Protein AF-A0A2V2SCI5-F1 (afdb_monomer_lite)

Structure (mmCIF, N/CA/C/O backbone):
data_AF-A0A2V2SCI5-F1
#
_entry.id   AF-A0A2V2SCI5-F1
#
loop_
_atom_site.group_PDB
_atom_site.id
_atom_site.type_symbol
_atom_site.label_atom_id
_atom_site.label_alt_id
_atom_site.label_comp_id
_atom_site.label_asym_id
_atom_site.label_entity_id
_atom_site.label_seq_id
_atom_site.pdbx_PDB_ins_code
_atom_site.Cartn_x
_atom_site.Cartn_y
_atom_site.Cartn_z
_atom_site.occupancy
_atom_site.B_iso_or_equiv
_atom_site.auth_seq_id
_atom_site.auth_comp_id
_atom_site.auth_asym_id
_atom_site.auth_atom_id
_atom_site.pdbx_PDB_model_num
ATOM 1 N N . MET A 1 1 ? 5.347 7.770 12.985 1.00 46.72 1 MET A N 1
ATOM 2 C CA . MET A 1 1 ? 5.309 6.405 12.425 1.00 46.72 1 MET A CA 1
ATOM 3 C C . MET A 1 1 ? 4.289 5.603 13.216 1.00 46.72 1 MET A C 1
ATOM 5 O O . MET A 1 1 ? 4.503 5.393 14.404 1.00 46.72 1 MET A O 1
ATOM 9 N N . LYS A 1 2 ? 3.141 5.255 12.630 1.00 59.72 2 LYS A N 1
ATOM 10 C CA . LYS A 1 2 ? 2.180 4.359 13.289 1.00 59.72 2 LYS A CA 1
ATOM 11 C C . LYS A 1 2 ? 2.671 2.935 13.030 1.00 59.72 2 LYS A C 1
ATOM 13 O O . LYS A 1 2 ? 2.913 2.600 11.877 1.00 59.72 2 LYS A O 1
ATOM 18 N N . LEU A 1 3 ? 2.871 2.137 14.076 1.00 74.56 3 LEU A N 1
ATOM 19 C CA . LEU A 1 3 ? 3.228 0.727 13.916 1.00 74.56 3 LEU A CA 1
ATOM 20 C C . LEU A 1 3 ? 2.034 0.014 13.266 1.00 74.56 3 LEU A C 1
ATOM 22 O O . LEU A 1 3 ? 0.941 -0.000 13.832 1.00 74.56 3 LEU A O 1
ATOM 26 N N . ILE A 1 4 ? 2.225 -0.506 12.056 1.00 85.94 4 ILE A N 1
ATOM 27 C CA . ILE A 1 4 ? 1.273 -1.404 11.394 1.00 85.94 4 ILE A CA 1
ATOM 28 C C . ILE A 1 4 ? 1.689 -2.839 11.706 1.00 85.94 4 ILE A C 1
ATOM 30 O O . ILE A 1 4 ? 2.874 -3.100 11.899 1.00 85.94 4 ILE A O 1
ATOM 34 N N . SER A 1 5 ? 0.736 -3.766 11.791 1.00 90.81 5 SER A N 1
ATOM 35 C CA . SER A 1 5 ? 1.085 -5.170 12.009 1.00 90.81 5 SER A CA 1
ATOM 36 C C . SER A 1 5 ? 1.743 -5.762 10.762 1.00 90.81 5 SER A C 1
ATOM 38 O O . SER A 1 5 ? 1.367 -5.427 9.635 1.00 90.81 5 SER A O 1
ATOM 40 N N . ASP A 1 6 ? 2.675 -6.694 10.960 1.00 91.38 6 ASP A N 1
ATOM 41 C CA . ASP A 1 6 ? 3.331 -7.400 9.853 1.00 91.38 6 ASP A CA 1
ATOM 42 C C . ASP A 1 6 ? 2.320 -8.144 8.975 1.00 91.38 6 ASP A C 1
ATOM 44 O O . ASP A 1 6 ? 2.443 -8.144 7.756 1.00 91.38 6 ASP A O 1
ATOM 48 N N . ALA A 1 7 ? 1.261 -8.693 9.577 1.00 93.25 7 ALA A N 1
ATOM 49 C CA . ALA A 1 7 ? 0.172 -9.337 8.847 1.00 93.25 7 ALA A CA 1
ATOM 50 C C . ALA A 1 7 ? -0.553 -8.366 7.898 1.00 93.25 7 ALA A C 1
ATOM 52 O O . ALA A 1 7 ? -0.835 -8.716 6.755 1.00 93.25 7 ALA A O 1
ATOM 53 N N . LEU A 1 8 ? -0.831 -7.134 8.345 1.00 92.56 8 LEU A N 1
ATOM 54 C CA . LEU A 1 8 ? -1.473 -6.117 7.509 1.00 92.56 8 LEU A CA 1
ATOM 55 C C . LEU A 1 8 ? -0.537 -5.644 6.390 1.00 92.56 8 LEU A C 1
ATOM 57 O O . LEU A 1 8 ? -0.976 -5.445 5.255 1.00 92.56 8 LEU A O 1
ATOM 61 N N . ARG A 1 9 ? 0.755 -5.493 6.703 1.00 92.62 9 ARG A N 1
ATOM 62 C CA . ARG A 1 9 ? 1.791 -5.144 5.726 1.00 92.62 9 ARG A CA 1
ATOM 63 C C . ARG A 1 9 ?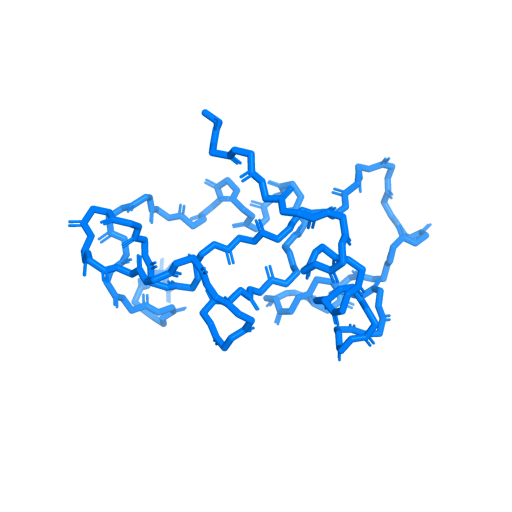 1.893 -6.208 4.635 1.00 92.62 9 ARG A C 1
ATOM 65 O O . ARG A 1 9 ? 1.743 -5.877 3.463 1.00 92.62 9 ARG A O 1
ATOM 72 N N . PHE A 1 10 ? 2.051 -7.465 5.034 1.00 93.81 10 PHE A N 1
ATOM 73 C CA . PHE A 1 10 ? 2.165 -8.604 4.130 1.00 93.81 10 PHE A CA 1
ATOM 74 C C . PHE A 1 10 ? 0.919 -8.770 3.253 1.00 93.81 10 PHE A C 1
ATOM 76 O O . PHE A 1 10 ? 1.038 -8.854 2.035 1.00 93.81 10 PHE A O 1
ATOM 83 N N . ALA A 1 11 ? -0.284 -8.707 3.837 1.00 95.75 11 ALA A N 1
ATOM 84 C CA . ALA A 1 11 ? -1.524 -8.790 3.066 1.00 95.75 11 ALA A CA 1
ATOM 85 C C . ALA A 1 11 ? -1.618 -7.678 2.005 1.00 95.75 11 ALA A C 1
ATOM 87 O O . ALA A 1 11 ? -2.054 -7.921 0.878 1.00 95.75 11 ALA A O 1
ATOM 88 N N . THR A 1 12 ? -1.202 -6.451 2.349 1.00 95.50 12 THR A N 1
ATOM 89 C CA . THR A 1 12 ? -1.184 -5.313 1.411 1.00 95.50 12 THR A CA 1
ATOM 90 C C . THR A 1 12 ? -0.184 -5.553 0.278 1.00 95.50 12 THR A C 1
ATOM 92 O O . THR A 1 12 ? -0.501 -5.304 -0.885 1.00 95.50 12 THR A O 1
ATOM 95 N N . GLU A 1 13 ? 1.002 -6.076 0.599 1.00 95.06 13 GLU A N 1
ATOM 96 C CA . GLU A 1 13 ? 2.036 -6.418 -0.382 1.00 95.06 13 GLU A CA 1
ATOM 97 C C . GLU A 1 13 ? 1.579 -7.504 -1.365 1.00 95.06 13 GLU A C 1
ATOM 99 O O . GLU A 1 13 ? 1.746 -7.344 -2.581 1.00 95.06 13 GLU A O 1
ATOM 104 N N . GLU A 1 14 ? 0.953 -8.567 -0.853 1.00 96.44 14 GLU A N 1
ATOM 105 C CA . GLU A 1 14 ? 0.400 -9.650 -1.668 1.00 96.44 14 GLU A CA 1
ATOM 106 C C . GLU A 1 14 ? -0.720 -9.160 -2.589 1.00 96.44 14 GLU A C 1
ATOM 108 O O . GLU A 1 14 ? -0.674 -9.426 -3.793 1.00 96.44 14 GLU A O 1
ATOM 113 N N . ARG A 1 15 ? -1.684 -8.386 -2.063 1.00 96.69 15 ARG A N 1
ATOM 114 C CA . ARG A 1 15 ? -2.787 -7.812 -2.859 1.00 96.69 15 ARG A CA 1
ATOM 115 C C . ARG A 1 15 ? -2.271 -6.944 -4.005 1.00 96.69 15 ARG A C 1
ATOM 117 O O . ARG A 1 15 ? -2.823 -6.976 -5.101 1.00 96.69 15 ARG A O 1
ATOM 124 N N . ALA A 1 16 ? -1.219 -6.172 -3.757 1.00 95.94 16 ALA A N 1
ATOM 125 C CA . ALA A 1 16 ? -0.624 -5.286 -4.749 1.00 95.94 16 ALA A CA 1
ATOM 126 C C . ALA A 1 16 ? 0.332 -6.005 -5.720 1.00 95.94 16 ALA A C 1
ATOM 128 O O . ALA A 1 16 ? 0.975 -5.351 -6.545 1.00 95.94 16 ALA A O 1
ATOM 129 N N . HIS A 1 17 ? 0.476 -7.334 -5.627 1.00 96.38 17 HIS A N 1
ATOM 130 C CA . HIS A 1 17 ? 1.423 -8.123 -6.420 1.00 96.38 17 HIS A CA 1
ATOM 131 C C . HIS A 1 17 ? 2.850 -7.552 -6.384 1.00 96.38 17 HIS A C 1
ATOM 133 O O . HIS A 1 17 ? 3.546 -7.526 -7.407 1.00 96.38 17 HIS A O 1
ATOM 139 N N . TRP A 1 18 ? 3.276 -7.058 -5.216 1.00 94.88 18 TRP A N 1
ATOM 140 C CA . TRP A 1 18 ? 4.587 -6.430 -5.023 1.00 94.88 18 TRP A CA 1
ATOM 141 C C . TRP A 1 18 ? 4.855 -5.243 -5.969 1.00 94.88 18 TRP A C 1
ATOM 143 O O . TRP A 1 18 ? 5.997 -4.993 -6.367 1.00 94.88 18 TRP A O 1
ATOM 153 N N . ARG A 1 19 ? 3.818 -4.494 -6.361 1.00 95.75 19 ARG A N 1
ATOM 154 C CA . ARG A 1 19 ? 3.912 -3.305 -7.226 1.00 95.75 19 ARG A CA 1
ATOM 155 C C . ARG A 1 19 ? 3.374 -2.078 -6.506 1.00 95.75 19 ARG A C 1
ATOM 157 O O . ARG A 1 19 ? 2.450 -2.177 -5.715 1.00 95.75 19 ARG A O 1
ATOM 164 N N . CYS A 1 20 ? 3.949 -0.911 -6.793 1.00 94.75 20 CYS A N 1
ATOM 165 C CA . CYS A 1 20 ? 3.327 0.339 -6.360 1.00 94.75 20 CYS A CA 1
ATOM 166 C C . CYS A 1 20 ? 1.936 0.447 -6.992 1.00 94.75 20 CYS A C 1
ATOM 168 O O . CYS A 1 20 ? 1.828 0.343 -8.208 1.00 94.75 20 CYS A O 1
ATOM 170 N N . GLU A 1 21 ? 0.890 0.697 -6.221 1.00 94.62 21 GLU A N 1
ATOM 171 C CA . GLU A 1 21 ? -0.469 0.783 -6.768 1.00 94.62 21 GLU A CA 1
ATOM 172 C C . GLU A 1 21 ? -0.741 2.102 -7.493 1.00 94.62 21 GLU A C 1
ATOM 174 O O . GLU A 1 21 ? -1.628 2.177 -8.336 1.00 94.62 21 GLU A O 1
ATOM 179 N N . TYR A 1 22 ? 0.072 3.128 -7.235 1.00 91.38 22 TYR A N 1
ATOM 180 C CA . TYR A 1 22 ? -0.062 4.426 -7.892 1.00 91.38 22 TYR A CA 1
ATOM 181 C C . TYR A 1 22 ? 0.630 4.485 -9.261 1.00 91.38 22 TYR A C 1
ATOM 183 O O . TYR A 1 22 ? 0.118 5.114 -10.185 1.00 91.38 22 TYR A O 1
ATOM 191 N N . CYS A 1 23 ? 1.803 3.855 -9.404 1.00 92.88 23 CYS A N 1
ATOM 192 C CA . CYS A 1 23 ? 2.619 3.929 -10.628 1.00 92.88 23 CYS A CA 1
ATOM 193 C C . CYS A 1 23 ? 3.011 2.568 -11.222 1.00 92.88 23 CYS A C 1
ATOM 195 O O . CYS A 1 23 ? 3.751 2.516 -12.200 1.00 92.88 23 CYS A O 1
ATOM 197 N N . LEU A 1 24 ? 2.539 1.465 -10.635 1.00 94.56 24 LEU A N 1
ATOM 198 C CA . LEU A 1 24 ? 2.712 0.080 -11.100 1.00 94.56 24 LEU A CA 1
ATOM 199 C C . LEU A 1 24 ? 4.154 -0.452 -11.118 1.00 94.56 24 LEU A C 1
ATOM 201 O O . LEU A 1 24 ? 4.398 -1.579 -11.565 1.00 94.56 24 LEU A O 1
ATOM 205 N N . ILE A 1 25 ? 5.115 0.306 -10.577 1.00 93.69 25 ILE A N 1
ATOM 206 C CA . ILE A 1 25 ? 6.523 -0.094 -10.568 1.00 93.69 25 ILE A CA 1
ATOM 207 C C . ILE A 1 25 ? 6.759 -1.317 -9.652 1.00 93.69 25 ILE A C 1
ATOM 209 O O . ILE A 1 25 ? 6.487 -1.250 -8.444 1.00 93.69 25 ILE A O 1
ATOM 213 N N . PRO A 1 26 ? 7.280 -2.444 -10.178 1.00 93.81 26 PRO A N 1
ATOM 214 C CA . PRO A 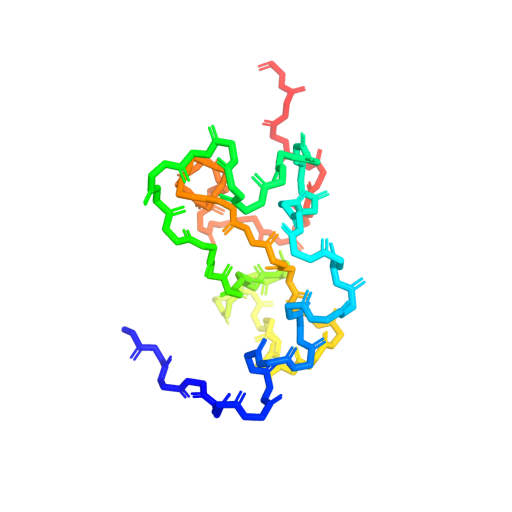1 26 ? 7.471 -3.680 -9.410 1.00 93.81 26 PRO A CA 1
ATOM 215 C C . PRO A 1 26 ? 8.644 -3.616 -8.439 1.00 93.81 26 PRO A C 1
ATOM 217 O O . PRO A 1 26 ? 9.655 -2.993 -8.762 1.00 93.81 26 PRO A O 1
ATOM 220 N N . ALA A 1 27 ? 8.513 -4.263 -7.271 1.00 89.38 27 ALA A N 1
ATOM 221 C CA . ALA A 1 27 ? 9.462 -4.291 -6.145 1.00 89.38 27 ALA A CA 1
ATOM 222 C C . ALA A 1 27 ? 10.930 -4.298 -6.585 1.00 89.38 27 ALA A C 1
ATOM 224 O O . ALA A 1 27 ? 11.684 -3.389 -6.247 1.00 89.38 27 ALA A O 1
ATOM 225 N N . GLY A 1 28 ? 11.290 -5.249 -7.444 1.00 90.56 28 GLY A N 1
ATOM 226 C CA . GLY A 1 28 ? 12.659 -5.430 -7.929 1.00 90.56 28 GLY A CA 1
ATOM 227 C C . GLY A 1 28 ? 13.186 -4.366 -8.899 1.00 90.56 28 GLY A C 1
ATOM 228 O O . GLY A 1 28 ? 14.366 -4.392 -9.219 1.00 90.56 28 GLY A O 1
ATOM 229 N N . ALA A 1 29 ? 12.358 -3.436 -9.381 1.00 89.50 29 ALA A N 1
ATOM 230 C CA . ALA A 1 29 ? 12.778 -2.400 -10.329 1.00 89.50 29 ALA A CA 1
ATOM 231 C C . ALA A 1 29 ? 13.355 -1.138 -9.663 1.00 89.50 29 ALA A C 1
ATOM 233 O O . ALA A 1 29 ? 13.924 -0.301 -10.359 1.00 89.50 29 ALA A O 1
ATOM 234 N N . VAL A 1 30 ? 13.214 -0.969 -8.341 1.00 85.06 30 VAL A N 1
ATOM 235 C CA . VAL A 1 30 ? 13.849 0.140 -7.605 1.00 85.06 30 VAL A CA 1
ATOM 236 C C . VAL A 1 30 ? 14.407 -0.338 -6.273 1.00 85.06 30 VAL A C 1
ATOM 238 O O . VAL A 1 30 ? 13.867 -1.252 -5.661 1.00 85.06 30 VAL A O 1
ATOM 241 N N . MET A 1 31 ? 15.467 0.328 -5.818 1.00 86.88 31 MET A N 1
ATOM 242 C CA . MET A 1 31 ? 16.195 -0.008 -4.590 1.00 86.88 31 MET A CA 1
ATOM 243 C C . MET A 1 31 ? 15.379 0.227 -3.310 1.00 86.88 31 MET A C 1
ATOM 245 O O . MET A 1 31 ? 15.634 -0.405 -2.290 1.00 86.88 31 MET A O 1
ATOM 249 N N . TRP A 1 32 ? 14.402 1.136 -3.351 1.00 85.69 32 TRP A N 1
ATOM 250 C CA . TRP A 1 32 ? 13.627 1.505 -2.171 1.00 85.69 32 TRP A CA 1
ATOM 251 C C . TRP A 1 32 ? 12.485 0.513 -1.900 1.00 85.69 32 TRP A C 1
ATOM 253 O O . TRP A 1 32 ? 11.744 0.154 -2.832 1.00 85.69 32 TRP A O 1
ATOM 263 N N . PRO A 1 33 ? 12.295 0.104 -0.629 1.00 84.62 33 PRO A N 1
ATOM 264 C CA . PRO A 1 33 ? 11.151 -0.696 -0.225 1.00 84.62 33 PRO A CA 1
ATOM 265 C C . PRO A 1 33 ? 9.831 -0.016 -0.573 1.00 84.62 33 PRO A C 1
ATOM 267 O O . PRO A 1 33 ? 9.740 1.208 -0.708 1.00 84.62 33 PRO A O 1
ATOM 270 N N . ARG A 1 34 ? 8.791 -0.834 -0.715 1.00 90.56 34 ARG A N 1
ATOM 271 C CA . ARG A 1 34 ? 7.425 -0.325 -0.729 1.00 90.56 34 ARG A CA 1
ATOM 272 C C . ARG A 1 34 ? 6.915 -0.306 0.692 1.00 90.56 34 ARG A C 1
ATOM 274 O O . ARG A 1 34 ? 7.245 -1.186 1.488 1.00 90.56 34 ARG A O 1
ATOM 281 N N . GLU A 1 35 ? 6.089 0.677 0.983 1.00 90.69 35 GLU A N 1
ATOM 282 C CA . GLU A 1 35 ? 5.443 0.806 2.276 1.00 90.69 35 GLU A CA 1
ATOM 283 C C . GLU A 1 35 ? 3.936 0.932 2.067 1.00 90.69 35 GLU A C 1
ATOM 285 O O . GLU A 1 35 ? 3.508 1.595 1.116 1.00 90.69 35 GLU A O 1
ATOM 290 N N . PRO A 1 36 ? 3.121 0.285 2.915 1.00 92.56 36 PRO A N 1
ATOM 291 C CA . PRO A 1 36 ? 1.700 0.570 2.965 1.00 92.56 36 PRO A CA 1
ATOM 292 C C . PRO A 1 36 ? 1.471 2.039 3.318 1.00 92.56 36 PRO A C 1
ATOM 294 O O . PRO A 1 36 ? 1.942 2.529 4.345 1.00 92.56 36 PRO A O 1
ATOM 297 N N . ASP A 1 37 ? 0.742 2.718 2.450 1.00 91.00 37 ASP A N 1
ATOM 298 C CA . ASP A 1 37 ? 0.350 4.111 2.561 1.00 91.00 37 ASP A CA 1
ATOM 299 C C . ASP A 1 37 ? -1.169 4.208 2.736 1.00 91.00 37 ASP A C 1
ATOM 301 O O . ASP A 1 37 ? -1.941 3.451 2.145 1.00 91.00 37 ASP A O 1
ATOM 305 N N . HIS A 1 38 ? -1.603 5.151 3.565 1.00 91.25 38 HIS A N 1
ATOM 306 C CA . HIS A 1 38 ? -3.012 5.434 3.790 1.00 91.25 38 HIS A CA 1
ATOM 307 C C . HIS A 1 38 ? -3.596 6.152 2.571 1.00 91.25 38 HIS A C 1
ATOM 309 O O . HIS A 1 38 ? -3.297 7.328 2.369 1.00 91.25 38 HIS A O 1
ATOM 315 N N . ILE A 1 39 ? -4.496 5.505 1.824 1.00 90.19 39 ILE A N 1
ATOM 316 C CA . ILE A 1 39 ? -5.220 6.105 0.688 1.00 90.19 39 ILE A CA 1
ATOM 317 C C . ILE A 1 39 ? -5.913 7.395 1.147 1.00 90.19 39 ILE A C 1
ATOM 319 O O . ILE A 1 39 ? -5.638 8.476 0.623 1.00 90.19 39 ILE A O 1
ATOM 323 N N . ILE A 1 40 ? -6.727 7.304 2.199 1.00 88.31 40 ILE A N 1
ATOM 324 C CA . ILE A 1 40 ? -7.249 8.452 2.948 1.00 88.31 40 ILE A CA 1
ATOM 325 C C . ILE A 1 40 ? -6.328 8.682 4.139 1.00 88.31 40 ILE A C 1
ATOM 327 O O . ILE A 1 40 ? -6.208 7.800 4.996 1.00 88.31 40 ILE A O 1
ATOM 331 N N . ALA A 1 41 ? -5.702 9.857 4.230 1.00 86.88 41 ALA A N 1
ATOM 332 C CA . ALA A 1 41 ? -4.774 10.149 5.318 1.00 86.88 41 ALA A CA 1
ATOM 333 C C . ALA A 1 41 ? -5.469 10.115 6.692 1.00 86.88 41 ALA A C 1
ATOM 335 O O . ALA A 1 41 ? -6.646 10.458 6.840 1.00 86.88 41 ALA A O 1
ATOM 336 N N . THR A 1 42 ? -4.725 9.761 7.743 1.00 86.50 42 THR A N 1
ATOM 337 C CA . THR A 1 42 ? -5.285 9.661 9.103 1.00 86.50 42 THR A CA 1
ATOM 338 C C . THR A 1 42 ? -5.845 10.985 9.621 1.00 86.50 42 THR A C 1
ATOM 340 O O . THR A 1 42 ? -6.796 10.975 10.400 1.00 86.50 42 THR A O 1
ATOM 343 N N . GLN A 1 43 ? -5.295 12.124 9.182 1.00 85.06 43 GLN A N 1
ATOM 344 C CA . GLN A 1 43 ? -5.810 13.448 9.550 1.00 85.06 43 GLN A CA 1
ATOM 345 C C . GLN A 1 43 ? -7.196 13.743 8.957 1.00 85.06 43 GLN A C 1
ATOM 347 O O . GLN A 1 43 ? -7.995 14.438 9.578 1.00 85.06 43 GLN A O 1
ATOM 352 N N . HIS A 1 44 ? -7.536 13.105 7.835 1.00 87.69 44 HIS A N 1
ATOM 353 C CA . HIS A 1 44 ? -8.884 13.098 7.260 1.00 87.69 44 HIS A CA 1
ATOM 354 C C . HIS A 1 44 ? -9.731 11.930 7.776 1.00 87.69 44 HIS A C 1
ATOM 356 O O . HIS A 1 44 ? -10.718 11.549 7.156 1.00 87.69 44 HIS A O 1
ATOM 362 N N . ARG A 1 45 ? -9.365 11.363 8.937 1.00 87.62 45 ARG A N 1
ATOM 363 C CA . ARG A 1 45 ? -10.043 10.226 9.583 1.00 87.62 45 ARG A CA 1
ATOM 364 C C . ARG A 1 45 ? -9.961 8.917 8.791 1.00 87.62 45 ARG A C 1
ATOM 366 O O . ARG A 1 45 ? -10.768 8.015 9.016 1.00 87.62 45 ARG A O 1
ATOM 373 N N . GLY A 1 46 ? -8.960 8.781 7.922 1.00 89.12 46 GLY A N 1
ATOM 374 C CA . GLY A 1 46 ? -8.639 7.510 7.286 1.00 89.12 46 GLY A CA 1
ATOM 375 C C . GLY A 1 46 ? -8.289 6.431 8.309 1.00 89.12 46 GLY A C 1
ATOM 376 O O . GLY A 1 46 ? -7.523 6.656 9.254 1.00 89.12 46 GLY A O 1
ATOM 377 N N . LYS A 1 47 ? -8.870 5.245 8.133 1.00 90.94 47 LYS A N 1
ATOM 378 C CA . LYS A 1 47 ? -8.673 4.110 9.036 1.00 90.94 47 LYS A CA 1
ATOM 379 C C . LYS A 1 47 ? -7.347 3.409 8.749 1.00 90.94 47 LYS A C 1
ATOM 381 O O . LYS A 1 47 ? -6.855 3.407 7.626 1.00 90.94 47 LYS A O 1
ATOM 386 N N . THR A 1 48 ? -6.751 2.827 9.785 1.00 90.75 48 THR A N 1
ATOM 387 C CA . THR A 1 48 ? -5.606 1.916 9.648 1.00 90.75 48 THR A CA 1
ATOM 388 C C . THR A 1 48 ? -6.160 0.514 9.413 1.00 90.75 48 THR A C 1
ATOM 390 O O . THR A 1 48 ? -6.274 -0.270 10.351 1.00 90.75 48 THR A O 1
ATOM 393 N N . ASP A 1 49 ? -6.586 0.242 8.184 1.00 92.31 49 ASP A N 1
ATOM 394 C CA . ASP A 1 49 ? -7.122 -1.053 7.777 1.00 92.31 49 ASP A CA 1
ATOM 395 C C . ASP A 1 49 ? -6.675 -1.414 6.358 1.00 92.31 49 ASP A C 1
ATOM 397 O O . ASP A 1 49 ? -6.112 -0.600 5.629 1.00 92.31 49 ASP A O 1
ATOM 401 N N . PHE A 1 50 ? -6.915 -2.669 5.992 1.00 92.81 50 PHE A N 1
ATOM 402 C CA . PHE 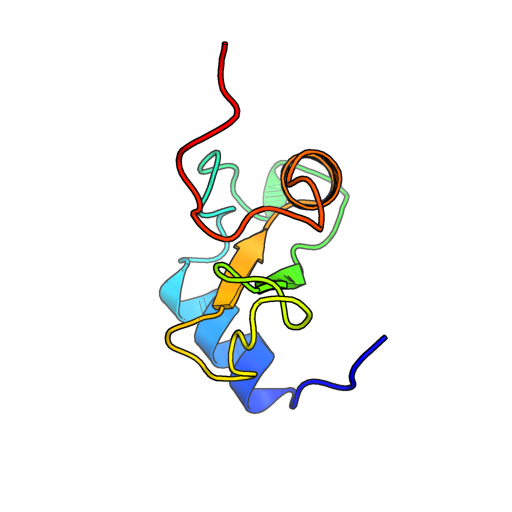A 1 50 ? -6.499 -3.237 4.715 1.00 92.81 50 PHE A CA 1
ATOM 403 C C . PHE A 1 50 ? -7.131 -2.544 3.502 1.00 92.81 50 PHE A C 1
ATOM 405 O O . PHE A 1 50 ? -6.497 -2.446 2.456 1.00 92.81 50 PHE A O 1
ATOM 412 N N . ALA A 1 51 ? -8.363 -2.046 3.636 1.00 93.31 51 ALA A N 1
ATOM 413 C CA . ALA A 1 51 ? -9.084 -1.410 2.537 1.00 93.31 51 ALA A CA 1
ATOM 414 C C . ALA A 1 51 ? -8.581 0.013 2.258 1.00 93.31 51 ALA A C 1
ATOM 416 O O . ALA A 1 51 ? -8.681 0.490 1.131 1.00 93.31 51 ALA A O 1
ATOM 417 N N . ASN A 1 52 ? -8.036 0.685 3.272 1.00 92.75 52 ASN A N 1
ATOM 418 C CA . ASN A 1 52 ? -7.487 2.031 3.156 1.00 92.75 52 ASN A CA 1
ATOM 419 C C . ASN A 1 52 ? -5.963 2.047 2.937 1.00 92.75 52 ASN A C 1
ATOM 421 O O . ASN A 1 52 ? -5.354 3.113 3.008 1.00 92.75 52 ASN A O 1
ATOM 425 N N . PHE A 1 53 ? -5.333 0.891 2.716 1.00 93.38 53 PHE A N 1
ATOM 426 C CA . PHE A 1 53 ? -3.894 0.774 2.487 1.00 93.38 53 PHE A CA 1
ATOM 427 C C . PHE A 1 53 ? -3.589 0.497 1.025 1.00 93.38 53 PHE A C 1
ATOM 429 O O . PHE A 1 53 ? -4.053 -0.502 0.482 1.00 93.38 53 PHE A O 1
ATOM 436 N N . ALA A 1 54 ? -2.755 1.343 0.427 1.00 94.06 54 ALA A N 1
ATOM 437 C CA . ALA A 1 54 ? -2.150 1.114 -0.873 1.00 94.06 54 ALA A CA 1
ATOM 438 C C . ALA A 1 54 ? -0.657 0.814 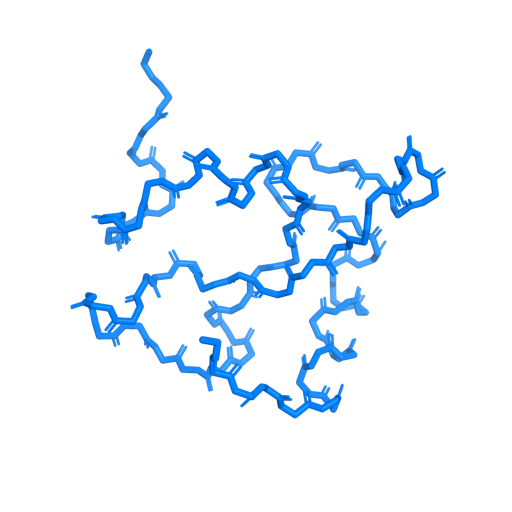-0.717 1.00 94.06 54 ALA A C 1
ATOM 440 O O 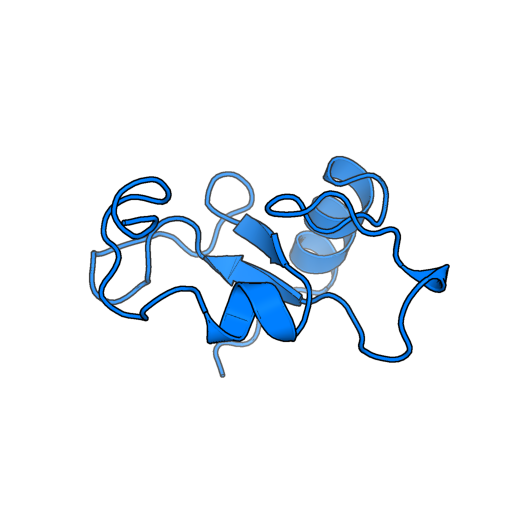. ALA A 1 54 ? 0.039 1.493 0.038 1.00 94.06 54 ALA A O 1
ATOM 441 N N . LEU A 1 55 ? -0.128 -0.171 -1.441 1.00 95.06 55 LEU A N 1
ATOM 442 C CA . LEU A 1 55 ? 1.313 -0.378 -1.491 1.00 95.06 55 LEU A CA 1
ATOM 443 C C . LEU A 1 55 ? 1.951 0.747 -2.314 1.00 95.06 55 LEU A C 1
ATOM 445 O O . LEU A 1 55 ? 1.737 0.839 -3.523 1.00 95.06 55 LEU A O 1
ATOM 449 N N . SER A 1 56 ? 2.757 1.595 -1.680 1.00 93.81 56 SER A N 1
ATOM 450 C CA . SER A 1 56 ? 3.343 2.773 -2.319 1.00 93.81 56 SER A CA 1
ATOM 451 C C . SER A 1 56 ? 4.865 2.686 -2.383 1.00 93.81 56 SER A C 1
ATOM 453 O O . SER A 1 56 ? 5.523 2.209 -1.459 1.00 93.81 56 SER A O 1
ATOM 455 N N . CYS A 1 57 ? 5.456 3.137 -3.492 1.00 92.69 57 CYS A N 1
ATOM 456 C CA . CYS A 1 57 ? 6.904 3.332 -3.568 1.00 92.69 57 CYS A CA 1
ATOM 457 C C . CYS A 1 57 ? 7.307 4.651 -2.898 1.00 92.69 57 CYS A C 1
ATOM 459 O O . CYS A 1 57 ? 6.497 5.568 -2.785 1.00 92.69 57 CYS A O 1
ATOM 461 N N . PHE A 1 58 ? 8.586 4.781 -2.536 1.00 88.94 58 PHE A N 1
ATOM 462 C CA . PHE A 1 58 ? 9.126 5.991 -1.905 1.00 88.94 58 PHE A CA 1
ATOM 463 C C . PHE A 1 58 ? 8.738 7.298 -2.631 1.00 88.94 58 PHE A C 1
ATOM 465 O O . PHE A 1 58 ? 8.342 8.265 -1.984 1.00 88.94 58 PHE A O 1
ATOM 472 N N . HIS A 1 59 ? 8.786 7.327 -3.970 1.00 88.81 59 HIS A N 1
ATOM 473 C CA . HIS A 1 59 ? 8.425 8.520 -4.747 1.00 88.81 59 HIS A CA 1
ATOM 474 C C . HIS A 1 59 ? 6.934 8.852 -4.656 1.00 88.81 59 HIS A C 1
ATOM 476 O O . HIS A 1 59 ? 6.585 9.982 -4.333 1.00 88.81 59 HIS A O 1
ATOM 482 N N . CYS A 1 60 ? 6.051 7.884 -4.918 1.00 90.38 60 CYS A N 1
ATOM 483 C CA . CYS A 1 60 ? 4.608 8.122 -4.882 1.00 90.38 60 CYS A CA 1
ATOM 484 C C . CYS A 1 60 ? 4.122 8.439 -3.468 1.00 90.38 60 CYS A C 1
ATOM 486 O O . CYS A 1 60 ? 3.295 9.327 -3.308 1.00 90.38 60 CYS A O 1
ATOM 488 N N . ASN A 1 61 ? 4.679 7.776 -2.451 1.00 88.75 61 ASN A N 1
ATOM 489 C CA . ASN A 1 61 ? 4.350 8.041 -1.054 1.00 88.75 61 ASN A CA 1
ATOM 490 C C . ASN A 1 61 ? 4.692 9.488 -0.669 1.00 88.75 61 ASN A C 1
ATOM 492 O O . ASN A 1 61 ? 3.916 10.165 -0.011 1.00 88.75 61 ASN A O 1
ATOM 496 N N . ARG A 1 62 ? 5.836 10.002 -1.142 1.00 84.38 62 ARG A N 1
ATOM 497 C CA . ARG A 1 62 ? 6.254 11.385 -0.879 1.00 84.38 62 ARG A CA 1
ATOM 498 C C . ARG A 1 62 ? 5.490 12.427 -1.699 1.00 84.38 62 ARG A C 1
ATOM 500 O O . ARG A 1 62 ? 5.355 13.557 -1.244 1.00 84.38 62 ARG A O 1
ATOM 507 N N . LEU A 1 63 ? 5.051 12.068 -2.905 1.00 84.75 63 LEU A N 1
ATOM 508 C CA . LEU A 1 63 ? 4.239 12.933 -3.765 1.00 84.75 63 LEU A CA 1
ATOM 509 C C . LEU A 1 63 ? 2.778 13.002 -3.318 1.00 84.75 63 LEU A C 1
ATOM 511 O O . LEU A 1 63 ? 2.095 13.966 -3.648 1.00 84.75 63 LEU A O 1
ATOM 515 N N . LYS A 1 64 ? 2.295 12.001 -2.577 1.00 75.94 64 LYS A N 1
ATOM 516 C CA . LYS A 1 64 ? 0.977 12.048 -1.960 1.00 75.94 64 LYS A CA 1
ATOM 517 C C . LYS A 1 64 ? 0.987 13.133 -0.891 1.00 75.94 64 LYS A C 1
ATOM 519 O O . LYS A 1 64 ? 1.580 12.958 0.173 1.00 75.94 64 LYS A O 1
ATOM 524 N N . ASP A 1 65 ? 0.361 14.269 -1.189 1.00 68.25 65 ASP A N 1
ATOM 525 C CA . ASP A 1 65 ? 0.239 15.336 -0.205 1.00 68.25 65 ASP A CA 1
ATOM 526 C C . ASP A 1 65 ? -0.487 14.768 1.031 1.00 68.25 65 ASP A C 1
ATOM 528 O O . ASP A 1 65 ? -1.508 14.072 0.910 1.00 68.25 65 ASP A O 1
ATOM 532 N N . PRO A 1 66 ? 0.080 14.967 2.235 1.00 65.19 66 PRO A N 1
ATOM 533 C CA . PRO A 1 66 ? -0.483 14.411 3.454 1.00 65.19 66 PRO A CA 1
ATOM 534 C C . PRO A 1 66 ? -1.929 14.873 3.676 1.00 65.19 66 PRO A C 1
ATOM 536 O O . PRO A 1 66 ? -2.666 14.176 4.375 1.00 65.19 66 PRO A O 1
ATOM 539 N N . ASN A 1 67 ? -2.342 16.002 3.088 1.00 61.94 67 ASN A N 1
ATOM 540 C CA . ASN A 1 67 ? -3.686 16.575 3.143 1.00 61.94 67 ASN A CA 1
ATOM 541 C C . ASN A 1 67 ? -4.653 16.045 2.062 1.00 61.94 67 ASN A C 1
ATOM 543 O O . ASN A 1 67 ? -5.734 16.612 1.888 1.00 61.94 67 ASN A O 1
ATOM 547 N N . LEU A 1 68 ? -4.309 14.982 1.321 1.00 63.22 68 LEU A N 1
ATOM 548 C CA . LEU A 1 68 ? -5.271 14.357 0.407 1.00 63.22 68 LEU A CA 1
ATOM 549 C C . LEU A 1 68 ? -6.347 13.608 1.205 1.00 63.22 68 LEU A C 1
ATOM 551 O O . LEU A 1 68 ? -6.088 12.584 1.854 1.00 63.22 68 LEU A O 1
ATOM 555 N N . SER A 1 69 ? -7.579 14.108 1.112 1.00 58.28 69 SER A N 1
ATOM 556 C CA . SER A 1 69 ? -8.796 13.379 1.480 1.00 58.28 69 SER A CA 1
ATOM 557 C C . SER A 1 69 ? -9.264 12.413 0.385 1.00 58.28 69 SER A C 1
ATOM 559 O O . SER A 1 69 ? -10.083 11.540 0.668 1.00 58.28 69 SER A O 1
ATOM 561 N N . ASP A 1 70 ? -8.745 12.547 -0.839 1.00 58.28 70 ASP A N 1
ATOM 562 C CA . ASP A 1 70 ? -9.045 11.711 -1.999 1.00 58.28 70 ASP A CA 1
ATOM 563 C C . ASP A 1 70 ? -7.769 11.387 -2.812 1.00 58.28 70 ASP A C 1
ATOM 565 O O . ASP A 1 70 ? -6.881 12.216 -2.924 1.00 58.28 70 ASP A O 1
ATOM 569 N N . PRO A 1 71 ? -7.616 10.181 -3.385 1.00 53.78 71 PRO A N 1
ATOM 570 C CA . PRO A 1 71 ? -6.385 9.780 -4.080 1.00 53.78 71 PRO A CA 1
ATOM 571 C C . PRO A 1 71 ? -6.243 10.333 -5.513 1.00 53.78 71 PRO A C 1
ATOM 573 O O . PRO A 1 71 ? -5.292 9.974 -6.208 1.00 53.78 71 PRO A O 1
ATOM 576 N N . PHE A 1 72 ? -7.184 11.165 -5.981 1.00 57.81 72 PHE A N 1
ATOM 577 C CA . P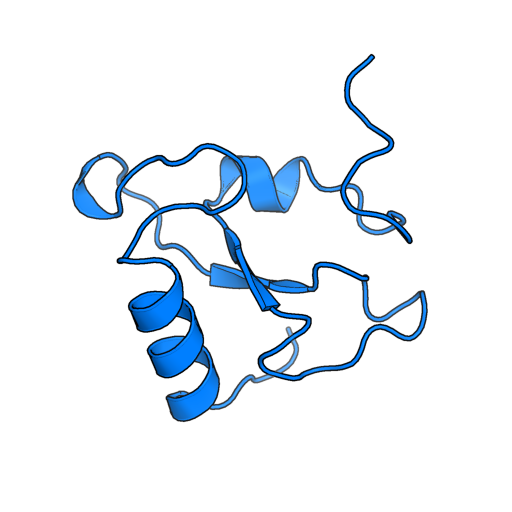HE A 1 72 ? -7.271 11.593 -7.383 1.00 57.81 72 PHE A CA 1
ATOM 578 C C . PHE A 1 72 ? -7.139 13.108 -7.623 1.00 57.81 72 PHE A C 1
ATOM 580 O O . PHE A 1 72 ? -6.895 13.478 -8.770 1.00 57.81 72 PHE A O 1
ATOM 587 N N . HIS A 1 73 ? -7.235 13.976 -6.606 1.00 49.88 73 HIS A N 1
ATOM 588 C CA . HIS A 1 73 ? -6.935 15.406 -6.768 1.00 49.88 73 HIS A CA 1
ATOM 589 C C . HIS A 1 73 ? -5.449 15.665 -6.494 1.00 49.88 73 HIS A C 1
ATOM 591 O O . HIS A 1 73 ? -5.000 15.622 -5.352 1.00 49.88 73 HIS A O 1
ATOM 597 N N . GLY A 1 74 ? -4.673 15.912 -7.550 1.00 44.19 74 GLY A N 1
ATOM 598 C CA . GLY A 1 74 ? -3.250 16.256 -7.432 1.00 44.19 74 GLY A CA 1
ATOM 599 C C . GLY A 1 74 ? -2.386 15.919 -8.649 1.00 44.19 74 GLY A C 1
ATOM 600 O O . GLY A 1 74 ? -1.185 15.703 -8.496 1.00 44.19 74 GLY A O 1
ATOM 601 N N . ARG A 1 75 ? -2.969 15.818 -9.849 1.00 45.75 75 ARG A N 1
ATOM 602 C CA . ARG A 1 75 ? -2.214 15.707 -11.107 1.00 45.75 75 ARG A CA 1
ATOM 603 C C . ARG A 1 75 ? -2.739 16.756 -12.074 1.00 45.75 75 ARG A C 1
ATOM 605 O O . ARG A 1 75 ? -3.548 16.444 -12.946 1.00 45.75 75 ARG A O 1
ATOM 612 N N . ASP A 1 76 ? -2.222 17.960 -11.881 1.00 39.94 76 ASP A N 1
ATOM 613 C CA . ASP A 1 76 ? -2.394 19.137 -12.720 1.00 39.94 76 ASP A CA 1
ATOM 614 C C . ASP A 1 76 ? -0.989 19.611 -13.115 1.00 39.94 76 ASP A C 1
ATOM 616 O O . ASP A 1 76 ? -0.148 19.773 -12.197 1.00 39.94 76 ASP A O 1
#

Foldseek 3Di:
DDDADPVLFVVQCVVLVQAFPVPRHHVVNDPFHWGWDFQAAVVLVGDSGNVRTTGHTPVVNVQPDNPDRHNPPRDD

Radius of gyration: 11.88 Å; chains: 1; bounding box: 26×29×27 Å

Sequence (76 aa):
MKLISDALRFATEERAHWRCEYCLIPAGAVMWPREPDHIIATQHRGKTDFANFALSCFHCNRLKDPNLSDPFHGRD

Secondary structure (DSSP, 8-state):
-PPPPHHHHHHHHHHTTTB-TTT--BGGGSSSPEEEEESS-GGGT--SSGGGEEEEEHHHHHHS-TT-SSSSS---

pLDDT: mean 84.2, std 14.77, range [39.94, 96.69]